Protein AF-A0A7W0GBU4-F1 (afdb_monomer_lite)

Structure (mmCIF, N/CA/C/O backbone):
data_AF-A0A7W0GBU4-F1
#
_entry.id   AF-A0A7W0GBU4-F1
#
loop_
_atom_site.group_PDB
_atom_site.id
_atom_site.type_symbol
_atom_site.label_atom_id
_atom_site.label_alt_id
_atom_site.label_comp_id
_atom_site.label_asym_id
_atom_site.label_entity_id
_atom_site.label_seq_id
_atom_site.pdbx_PDB_ins_code
_atom_site.Cartn_x
_atom_site.Cartn_y
_atom_site.Cartn_z
_atom_site.occupancy
_atom_site.B_iso_or_equiv
_atom_site.auth_seq_id
_atom_site.auth_comp_id
_atom_site.auth_asym_id
_atom_site.auth_atom_id
_atom_site.pdbx_PDB_model_num
ATOM 1 N N . MET A 1 1 ? 2.978 15.352 -11.990 1.00 64.56 1 MET A N 1
ATOM 2 C CA . MET A 1 1 ? 3.365 14.012 -11.498 1.00 64.56 1 MET A CA 1
ATOM 3 C C . MET A 1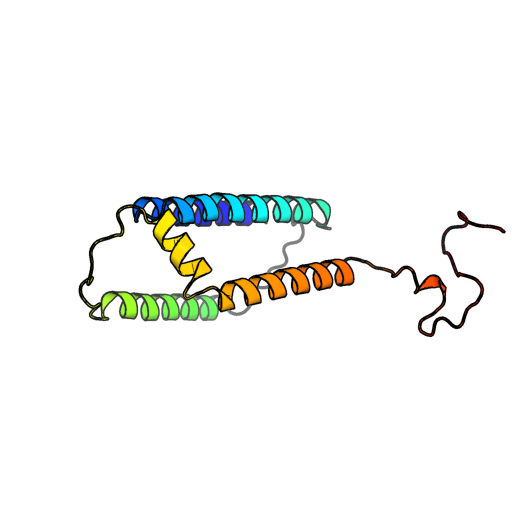 1 ? 4.011 14.103 -10.123 1.00 64.56 1 MET A C 1
ATOM 5 O O . MET A 1 1 ? 3.329 13.764 -9.170 1.00 64.56 1 MET A O 1
ATOM 9 N N . ALA A 1 2 ? 5.204 14.698 -9.973 1.00 67.12 2 ALA A N 1
ATOM 10 C CA . ALA A 1 2 ? 5.876 14.836 -8.667 1.00 67.12 2 ALA A CA 1
ATOM 11 C C . ALA A 1 2 ? 4.985 15.406 -7.539 1.00 67.12 2 ALA A C 1
ATOM 13 O O . ALA A 1 2 ? 4.950 14.859 -6.444 1.00 67.12 2 ALA A O 1
ATOM 14 N N . ARG A 1 3 ? 4.171 16.440 -7.817 1.00 78.69 3 ARG A N 1
ATOM 15 C CA . ARG A 1 3 ? 3.213 16.997 -6.837 1.00 78.69 3 ARG A CA 1
ATOM 16 C C . ARG A 1 3 ? 2.221 15.962 -6.288 1.00 78.69 3 ARG A C 1
ATOM 18 O O . ARG A 1 3 ? 1.881 16.023 -5.116 1.00 78.69 3 ARG A O 1
ATOM 25 N N . ALA A 1 4 ? 1.748 15.038 -7.125 1.00 79.19 4 ALA A N 1
ATOM 26 C CA . ALA A 1 4 ? 0.827 13.987 -6.698 1.00 79.19 4 ALA A CA 1
ATOM 27 C C . ALA A 1 4 ? 1.549 12.936 -5.845 1.00 79.19 4 ALA A C 1
ATOM 29 O O . ALA A 1 4 ? 1.012 12.528 -4.823 1.00 79.19 4 ALA A O 1
ATOM 30 N N . THR A 1 5 ? 2.783 12.572 -6.204 1.00 79.25 5 THR A N 1
ATOM 31 C CA . THR A 1 5 ? 3.623 11.664 -5.408 1.00 79.25 5 THR A CA 1
ATOM 32 C C . THR A 1 5 ? 3.908 12.235 -4.018 1.00 79.25 5 THR A C 1
ATOM 34 O O . THR A 1 5 ? 3.736 11.532 -3.028 1.00 79.25 5 THR A O 1
ATOM 37 N N . TYR A 1 6 ? 4.258 13.522 -3.915 1.00 82.62 6 TYR A N 1
ATOM 38 C CA . TYR A 1 6 ? 4.455 14.175 -2.616 1.00 82.62 6 TYR A CA 1
ATOM 39 C C . TYR A 1 6 ? 3.153 14.304 -1.816 1.00 82.62 6 TYR A C 1
ATOM 41 O O . TYR A 1 6 ? 3.164 14.075 -0.612 1.00 82.62 6 TYR A O 1
ATOM 49 N N . ALA A 1 7 ? 2.025 14.614 -2.465 1.00 88.25 7 ALA A N 1
ATOM 50 C CA . ALA A 1 7 ? 0.724 14.626 -1.793 1.00 88.25 7 ALA A CA 1
ATOM 51 C C . ALA A 1 7 ? 0.343 13.233 -1.256 1.00 88.25 7 ALA A C 1
ATOM 53 O O . ALA A 1 7 ? -0.180 13.122 -0.150 1.00 88.25 7 ALA A O 1
ATOM 54 N N . LEU A 1 8 ? 0.654 12.172 -2.007 1.00 88.38 8 LEU A N 1
ATOM 55 C CA . LEU A 1 8 ? 0.443 10.792 -1.579 1.00 88.38 8 LEU A CA 1
ATOM 56 C C . LEU A 1 8 ? 1.359 10.417 -0.404 1.00 88.38 8 LEU A C 1
ATOM 58 O O . LEU A 1 8 ? 0.888 9.827 0.563 1.00 88.38 8 LEU A O 1
ATOM 62 N N . LEU A 1 9 ? 2.632 10.824 -0.434 1.00 90.38 9 LEU A N 1
ATOM 63 C CA . LEU A 1 9 ? 3.557 10.631 0.687 1.00 90.38 9 LEU A CA 1
ATOM 64 C C . LEU A 1 9 ? 3.036 11.304 1.963 1.00 90.38 9 LEU A C 1
ATOM 66 O O . LEU A 1 9 ? 3.022 10.679 3.019 1.00 90.38 9 LEU A O 1
ATOM 70 N N . VAL A 1 10 ? 2.538 12.540 1.867 1.00 93.81 10 VAL A N 1
ATOM 71 C CA . VAL A 1 10 ? 1.913 13.232 3.007 1.00 93.81 10 VAL A CA 1
ATOM 72 C C . VAL A 1 10 ? 0.700 12.457 3.530 1.00 93.81 10 VAL A C 1
ATOM 74 O O . VAL A 1 10 ? 0.548 12.325 4.742 1.00 93.81 10 VAL A O 1
ATOM 77 N N . SER A 1 11 ? -0.127 11.890 2.645 1.00 93.56 11 SER A N 1
ATOM 78 C CA . SER A 1 11 ? -1.252 11.039 3.051 1.00 93.56 11 SER A CA 1
ATOM 79 C C . SER A 1 11 ? -0.791 9.807 3.836 1.00 93.56 11 SER A C 1
ATOM 81 O O . SER A 1 11 ? -1.402 9.475 4.847 1.00 93.56 11 SER A O 1
ATOM 83 N N . PHE A 1 12 ? 0.288 9.140 3.418 1.00 93.31 12 PHE A N 1
ATOM 84 C CA . PHE A 1 12 ? 0.821 7.990 4.155 1.00 93.31 12 PHE A CA 1
ATOM 85 C C . PHE A 1 12 ? 1.420 8.379 5.506 1.00 93.31 12 PHE A C 1
ATOM 87 O O . PHE A 1 12 ? 1.241 7.653 6.482 1.00 93.31 12 PHE A O 1
ATOM 94 N N . LEU A 1 13 ? 2.069 9.542 5.595 1.00 95.12 13 LEU A N 1
ATOM 95 C CA . LEU A 1 13 ? 2.551 10.065 6.874 1.00 95.12 13 LEU A CA 1
ATOM 96 C C . LEU A 1 13 ? 1.400 10.397 7.832 1.00 95.12 13 LEU A C 1
ATOM 98 O O . LEU A 1 13 ? 1.525 10.143 9.028 1.00 95.12 13 LEU A O 1
ATOM 102 N N . ALA A 1 14 ? 0.275 10.910 7.325 1.00 96.00 14 ALA A N 1
ATOM 103 C CA . ALA A 1 14 ? -0.917 11.149 8.139 1.00 96.00 14 ALA A CA 1
ATOM 104 C C . ALA A 1 14 ? -1.478 9.836 8.715 1.00 96.00 14 ALA A C 1
ATOM 106 O O . ALA A 1 14 ? -1.701 9.747 9.919 1.00 96.00 14 ALA A O 1
ATOM 107 N N . VAL A 1 15 ? -1.592 8.788 7.892 1.00 95.44 15 VAL A N 1
ATOM 108 C CA . VAL A 1 15 ? -2.002 7.445 8.349 1.00 95.44 15 VAL A CA 1
ATOM 109 C C . VAL A 1 15 ? -1.023 6.885 9.384 1.00 95.44 15 VAL A C 1
ATOM 111 O O . VAL A 1 15 ? -1.430 6.331 10.403 1.00 95.44 15 VAL A O 1
ATOM 114 N N . ALA A 1 16 ? 0.283 7.052 9.172 1.00 94.69 16 ALA A N 1
ATOM 115 C CA . ALA A 1 16 ? 1.275 6.609 10.143 1.00 94.69 16 ALA A CA 1
ATOM 116 C C . ALA A 1 16 ? 1.143 7.350 11.486 1.00 94.69 16 ALA A C 1
ATOM 118 O O . ALA A 1 16 ? 1.296 6.736 12.542 1.00 94.69 16 ALA A O 1
ATOM 119 N N . ALA A 1 17 ? 0.811 8.644 11.460 1.00 95.56 17 ALA A N 1
ATOM 120 C CA . ALA A 1 17 ? 0.530 9.415 12.666 1.00 95.56 17 ALA A CA 1
ATOM 121 C C . ALA A 1 17 ? -0.728 8.906 13.390 1.00 95.56 17 ALA A C 1
ATOM 123 O O . ALA A 1 17 ? -0.701 8.759 14.611 1.00 95.56 17 ALA A O 1
ATOM 124 N N . GLU A 1 18 ? -1.793 8.559 12.662 1.00 95.62 18 GLU A N 1
ATOM 125 C CA . GLU A 1 18 ? -2.987 7.919 13.236 1.00 95.62 18 GLU A CA 1
ATOM 126 C C . GLU A 1 18 ? -2.643 6.597 13.940 1.00 95.62 18 GLU A C 1
ATOM 128 O O . GLU A 1 18 ? -3.093 6.366 15.061 1.00 95.62 18 GLU A O 1
ATOM 133 N N . LEU A 1 19 ? -1.777 5.760 13.355 1.00 93.62 19 LEU A N 1
ATOM 134 C CA . LEU A 1 19 ? -1.321 4.517 13.995 1.00 93.62 19 LEU A CA 1
ATOM 135 C C . LEU A 1 19 ? -0.576 4.769 15.313 1.00 93.62 19 LEU A C 1
ATOM 137 O O . LEU A 1 19 ? -0.772 4.031 16.282 1.00 93.62 19 LEU A O 1
ATOM 141 N N . VAL A 1 20 ? 0.252 5.815 15.370 1.00 91.50 20 VAL A N 1
ATOM 142 C CA . VAL A 1 20 ? 0.936 6.220 16.608 1.00 91.50 20 VAL A CA 1
ATOM 143 C C . VAL A 1 20 ? -0.077 6.696 17.649 1.00 91.50 20 VAL A C 1
ATOM 145 O O . VAL A 1 20 ? 0.004 6.278 18.804 1.00 91.50 20 VAL A O 1
ATOM 148 N N . LEU A 1 21 ? -1.059 7.511 17.248 1.00 92.62 21 LEU A N 1
ATOM 149 C CA . LEU A 1 21 ? -2.126 7.996 18.133 1.00 92.62 21 LEU A CA 1
ATOM 150 C C . LEU A 1 21 ? -2.994 6.856 18.686 1.00 92.62 21 LEU A C 1
ATOM 152 O O . LEU A 1 21 ? -3.458 6.934 19.821 1.00 92.62 21 LEU A O 1
ATOM 156 N N . LEU A 1 22 ? -3.163 5.775 17.923 1.00 89.88 22 LEU A N 1
ATOM 157 C CA . LEU A 1 22 ? -3.861 4.557 18.348 1.00 89.88 22 LEU A CA 1
ATOM 158 C C . LEU A 1 22 ? -3.014 3.641 19.256 1.00 89.88 22 LEU A C 1
ATOM 160 O O . LEU A 1 22 ? -3.459 2.550 19.615 1.00 89.88 22 LEU A O 1
ATOM 164 N N . GLY A 1 23 ? -1.805 4.060 19.642 1.00 86.88 23 GLY A N 1
ATOM 165 C CA . GLY A 1 23 ? -0.910 3.308 20.527 1.00 86.88 23 GLY A CA 1
ATOM 166 C C . GLY A 1 23 ? -0.031 2.276 19.813 1.00 86.88 23 GLY A C 1
ATOM 167 O O . GLY A 1 23 ? 0.667 1.508 20.471 1.00 86.88 23 GLY A O 1
ATOM 168 N N . SER A 1 24 ? -0.018 2.260 18.476 1.00 88.75 24 SER A N 1
ATOM 169 C CA . SER A 1 24 ? 0.798 1.348 17.666 1.00 88.75 24 SER A CA 1
ATOM 170 C C . SER A 1 24 ? 2.059 2.034 17.142 1.00 88.75 24 SER A C 1
ATOM 172 O O . SER A 1 24 ? 2.284 2.164 15.937 1.00 88.75 24 SER A O 1
ATOM 174 N N . ALA A 1 25 ? 2.906 2.491 18.068 1.00 90.00 25 ALA A N 1
ATOM 175 C CA . ALA A 1 25 ? 4.110 3.251 17.734 1.00 90.00 25 ALA A CA 1
ATOM 176 C C . ALA A 1 25 ? 5.054 2.484 16.790 1.00 90.00 25 ALA A C 1
ATOM 178 O O . ALA A 1 25 ? 5.566 3.061 15.835 1.00 90.00 25 ALA A O 1
ATOM 179 N N . TYR A 1 26 ? 5.235 1.177 17.006 1.00 90.75 26 TYR A N 1
ATOM 180 C CA . TYR A 1 26 ? 6.076 0.335 16.151 1.00 90.75 26 TYR A CA 1
ATOM 181 C C . TYR A 1 26 ? 5.582 0.299 14.698 1.00 90.75 26 TYR A C 1
ATOM 183 O O . TYR A 1 26 ? 6.350 0.590 13.782 1.00 90.75 26 TYR A O 1
ATOM 191 N N . LEU A 1 27 ? 4.294 -0.001 14.479 1.00 92.06 27 LEU A N 1
ATOM 192 C CA . LEU A 1 27 ? 3.728 -0.041 13.127 1.00 92.06 27 LEU A CA 1
ATOM 193 C C . LEU A 1 27 ? 3.687 1.349 12.494 1.00 92.06 27 LEU A C 1
ATOM 195 O O . LEU A 1 27 ? 3.961 1.473 11.304 1.00 92.06 27 LEU A O 1
ATOM 199 N N . GLY A 1 28 ? 3.400 2.394 13.274 1.00 93.56 28 GLY A N 1
ATOM 200 C CA . GLY A 1 28 ? 3.456 3.776 12.802 1.00 93.56 28 GLY A CA 1
ATOM 201 C C . GLY A 1 28 ? 4.848 4.145 12.285 1.00 93.56 28 GLY A C 1
ATOM 202 O O . GLY A 1 28 ? 4.986 4.586 11.146 1.00 93.56 28 GLY A O 1
ATOM 203 N N . VAL A 1 29 ? 5.898 3.877 13.067 1.00 94.25 29 VAL A N 1
ATOM 204 C CA . VAL A 1 29 ? 7.290 4.143 12.665 1.00 94.25 29 VAL A CA 1
ATOM 205 C C . VAL A 1 29 ? 7.695 3.307 11.451 1.00 94.25 29 VAL A C 1
ATOM 207 O O . VAL A 1 29 ? 8.286 3.851 10.518 1.00 94.25 29 VAL A O 1
ATOM 210 N N . LEU A 1 30 ? 7.351 2.015 11.416 1.00 93.94 30 LEU A N 1
ATOM 211 C CA . LEU A 1 30 ? 7.604 1.177 10.240 1.00 93.94 30 LEU A CA 1
ATOM 212 C C . LEU A 1 30 ? 6.899 1.709 8.993 1.00 93.94 30 LEU A C 1
ATOM 214 O O . LEU A 1 30 ? 7.502 1.739 7.924 1.00 93.94 30 LEU A O 1
ATOM 218 N N . THR A 1 31 ? 5.657 2.170 9.130 1.00 94.12 31 THR A N 1
ATOM 219 C CA . THR A 1 31 ? 4.894 2.747 8.019 1.00 94.12 31 THR A CA 1
ATOM 220 C C . THR A 1 31 ? 5.583 4.002 7.492 1.00 94.12 31 THR A C 1
ATOM 222 O O . THR A 1 31 ? 5.771 4.115 6.284 1.00 94.12 31 THR A O 1
ATOM 225 N N . VAL A 1 32 ? 6.041 4.906 8.371 1.00 95.00 32 VAL A N 1
ATOM 226 C CA . VAL A 1 32 ? 6.841 6.073 7.956 1.00 95.00 32 VAL A CA 1
ATOM 227 C C . VAL A 1 32 ? 8.096 5.628 7.213 1.00 95.00 32 VAL A C 1
ATOM 229 O O . VAL A 1 32 ? 8.356 6.118 6.115 1.00 95.00 32 VAL A O 1
ATOM 232 N N . LEU A 1 33 ? 8.868 4.710 7.794 1.00 94.25 33 LEU A N 1
ATOM 233 C CA . LEU A 1 33 ? 10.157 4.294 7.250 1.00 94.25 33 LEU A CA 1
ATOM 234 C C . LEU A 1 33 ? 9.999 3.638 5.876 1.00 94.25 33 LEU A C 1
ATOM 236 O O . LEU A 1 33 ? 10.635 4.070 4.916 1.00 94.25 33 LEU A O 1
ATOM 240 N N . MET A 1 34 ? 9.133 2.631 5.769 1.00 94.25 34 MET A N 1
ATOM 241 C CA . MET A 1 34 ? 8.958 1.864 4.537 1.00 94.25 34 MET A CA 1
ATOM 242 C C . MET A 1 34 ? 8.353 2.727 3.428 1.00 94.25 34 MET A C 1
ATOM 244 O O . MET A 1 34 ? 8.934 2.808 2.348 1.00 94.25 34 MET A O 1
ATOM 248 N N . MET A 1 35 ? 7.259 3.445 3.710 1.00 92.88 35 MET A N 1
ATOM 249 C CA . MET A 1 35 ? 6.575 4.260 2.697 1.00 92.88 35 MET A CA 1
ATOM 250 C C . MET A 1 35 ? 7.444 5.422 2.218 1.00 92.88 35 MET A C 1
ATOM 252 O O . MET A 1 35 ? 7.448 5.742 1.031 1.00 92.88 35 MET A O 1
ATOM 256 N N . THR A 1 36 ? 8.210 6.052 3.117 1.00 91.12 36 THR A N 1
ATOM 257 C CA . THR A 1 36 ? 9.100 7.157 2.732 1.00 91.12 36 THR A CA 1
ATOM 258 C C . THR A 1 36 ? 10.226 6.662 1.834 1.00 91.12 36 THR A C 1
ATOM 260 O O . THR A 1 36 ? 10.481 7.276 0.799 1.00 91.12 36 THR A O 1
ATOM 263 N N . VAL A 1 37 ? 10.886 5.556 2.199 1.00 90.31 37 VAL A N 1
ATOM 264 C CA . VAL A 1 37 ? 11.988 4.998 1.401 1.00 90.31 37 VAL A CA 1
ATOM 265 C C . VAL A 1 37 ? 11.482 4.513 0.045 1.00 90.31 37 VAL A C 1
ATOM 267 O O . VAL A 1 37 ? 12.071 4.869 -0.973 1.00 90.31 37 VAL A O 1
ATOM 270 N N . GLU A 1 38 ? 10.373 3.774 0.003 1.00 89.06 38 GLU A N 1
ATOM 271 C CA . GLU A 1 38 ? 9.781 3.283 -1.246 1.00 89.06 38 GLU A CA 1
ATOM 272 C C . GLU A 1 38 ? 9.445 4.438 -2.199 1.00 89.06 38 GLU A C 1
ATOM 274 O O . GLU A 1 38 ? 9.869 4.454 -3.357 1.00 89.06 38 GLU A O 1
ATOM 279 N N . MET A 1 39 ? 8.748 5.456 -1.693 1.00 88.19 39 MET A N 1
ATOM 280 C CA . MET A 1 39 ? 8.342 6.613 -2.490 1.00 88.19 39 MET A CA 1
ATOM 281 C C . MET A 1 39 ? 9.533 7.471 -2.920 1.00 88.19 39 MET A C 1
ATOM 283 O O . MET A 1 39 ? 9.523 8.012 -4.028 1.00 88.19 39 MET A O 1
ATOM 287 N N . ALA A 1 40 ? 10.572 7.582 -2.088 1.00 84.69 40 ALA A N 1
ATOM 288 C CA . ALA A 1 40 ? 11.808 8.264 -2.457 1.00 84.69 40 ALA A CA 1
ATOM 289 C C . ALA A 1 40 ? 12.520 7.535 -3.605 1.00 84.69 40 ALA A C 1
ATOM 291 O O . ALA A 1 40 ? 12.863 8.164 -4.607 1.00 84.69 40 ALA A O 1
ATOM 292 N N . VAL A 1 41 ? 12.685 6.213 -3.496 1.00 87.50 41 VAL A N 1
ATOM 293 C CA . VAL A 1 41 ? 13.327 5.380 -4.523 1.00 87.50 41 VAL A CA 1
ATOM 294 C C . VAL A 1 41 ? 12.549 5.448 -5.839 1.00 87.50 41 VAL A C 1
ATOM 296 O O . VAL A 1 41 ? 13.128 5.748 -6.886 1.00 87.50 41 VAL A O 1
ATOM 299 N N . MET A 1 42 ? 11.228 5.265 -5.792 1.00 83.94 42 MET A N 1
ATOM 300 C CA . MET A 1 42 ? 10.366 5.383 -6.972 1.00 83.94 42 MET A CA 1
ATOM 301 C C . MET A 1 42 ? 10.395 6.790 -7.572 1.00 83.94 42 MET A C 1
ATOM 303 O O . MET A 1 42 ? 10.431 6.936 -8.792 1.00 83.94 42 MET A O 1
ATOM 307 N N . GLY A 1 43 ? 10.421 7.831 -6.737 1.00 78.94 43 GLY A N 1
ATOM 308 C CA . GLY A 1 43 ? 10.549 9.217 -7.180 1.00 78.94 43 GLY A CA 1
ATOM 309 C C . GLY A 1 43 ? 11.843 9.463 -7.957 1.00 78.94 43 GLY A C 1
ATOM 310 O O . GLY A 1 43 ? 11.803 10.076 -9.025 1.00 78.94 43 GLY A O 1
ATOM 311 N N . VAL A 1 44 ? 12.971 8.939 -7.467 1.00 83.06 44 VAL A N 1
ATOM 312 C CA . VAL A 1 44 ? 14.272 9.033 -8.148 1.00 83.06 44 VAL A CA 1
ATOM 313 C C . VAL A 1 44 ? 14.237 8.311 -9.493 1.00 83.06 44 VAL A C 1
ATOM 315 O O . VAL A 1 44 ? 14.575 8.915 -10.512 1.00 83.06 44 VAL A O 1
ATOM 318 N N . PHE A 1 45 ? 13.776 7.059 -9.529 1.00 80.94 45 PHE A N 1
ATOM 319 C CA . PHE A 1 45 ? 13.697 6.297 -10.779 1.00 80.94 45 PHE A CA 1
ATOM 320 C C . PHE A 1 45 ? 12.729 6.915 -11.789 1.00 80.94 45 PHE A C 1
ATOM 322 O O . PHE A 1 45 ? 13.036 6.956 -12.979 1.00 80.94 45 PHE A O 1
ATOM 329 N N . MET A 1 46 ? 11.599 7.453 -11.329 1.00 79.50 46 MET A N 1
ATOM 330 C CA . MET A 1 46 ? 10.664 8.184 -12.180 1.00 79.50 46 MET A CA 1
ATOM 331 C C . MET A 1 46 ? 11.349 9.391 -12.828 1.00 79.50 46 MET A C 1
ATOM 333 O O . MET A 1 46 ? 11.214 9.580 -14.031 1.00 79.50 46 MET A O 1
ATOM 337 N N . ILE A 1 47 ? 12.101 10.193 -12.068 1.00 76.94 47 ILE A N 1
ATOM 338 C CA . ILE A 1 47 ? 12.824 11.349 -12.621 1.00 76.94 47 ILE A CA 1
ATOM 339 C C . ILE A 1 47 ? 13.900 10.895 -13.614 1.00 76.94 47 ILE A C 1
ATOM 341 O O . ILE A 1 47 ? 14.027 11.497 -14.677 1.00 76.94 47 ILE A O 1
ATOM 345 N N . MET A 1 48 ? 14.643 9.834 -13.288 1.00 81.31 48 MET A N 1
ATOM 346 C CA . MET A 1 48 ? 15.745 9.338 -14.116 1.00 81.31 48 MET A CA 1
ATOM 347 C C . MET A 1 48 ? 15.273 8.738 -15.447 1.00 81.31 48 MET A C 1
ATOM 349 O O . MET A 1 48 ? 15.919 8.948 -16.470 1.00 81.31 48 MET A O 1
ATOM 353 N N . TYR A 1 49 ? 14.150 8.014 -15.447 1.00 76.88 49 TYR A N 1
ATOM 354 C CA . TYR A 1 49 ? 13.647 7.282 -16.616 1.00 76.88 49 TYR A CA 1
ATOM 355 C C . TYR A 1 49 ? 12.460 7.953 -17.329 1.00 76.88 49 TYR A C 1
ATOM 357 O O . TYR A 1 49 ? 11.969 7.430 -18.331 1.00 76.88 49 TYR A O 1
ATOM 365 N N . MET A 1 50 ? 11.972 9.112 -16.868 1.00 76.00 50 MET A N 1
ATOM 366 C CA . MET A 1 50 ? 10.897 9.824 -17.568 1.00 76.00 50 MET A CA 1
ATOM 367 C C . MET A 1 50 ? 11.399 10.480 -18.859 1.00 76.00 50 MET A C 1
ATOM 369 O O . MET A 1 50 ? 12.157 11.444 -18.843 1.00 76.00 50 MET A O 1
ATOM 373 N N . MET A 1 51 ? 10.841 10.038 -19.985 1.00 70.19 51 MET A N 1
ATOM 374 C CA . MET A 1 51 ? 11.109 10.588 -21.320 1.00 70.19 51 MET A CA 1
ATOM 375 C C . MET A 1 51 ? 10.557 12.020 -21.528 1.00 70.19 51 MET A C 1
ATOM 377 O O . MET A 1 51 ? 10.969 12.712 -22.454 1.00 70.19 51 MET A O 1
ATOM 381 N N . ASN A 1 52 ? 9.634 12.493 -20.673 1.00 68.62 52 ASN A N 1
ATOM 382 C CA . ASN A 1 52 ? 9.112 13.872 -20.677 1.00 68.62 52 ASN A CA 1
ATOM 383 C C . ASN A 1 52 ? 8.746 14.347 -19.249 1.00 68.62 52 ASN A C 1
ATOM 385 O O . ASN A 1 52 ? 7.577 14.271 -18.853 1.00 68.62 52 ASN A O 1
ATOM 389 N N . PRO A 1 53 ? 9.712 14.842 -18.456 1.00 59.28 53 PRO A N 1
ATOM 390 C CA . PRO A 1 53 ? 9.519 15.161 -17.035 1.00 59.28 53 PRO A CA 1
ATOM 391 C C . PRO A 1 53 ? 8.572 16.346 -16.777 1.00 59.28 53 PRO A C 1
ATOM 393 O O . PRO A 1 53 ? 7.995 16.449 -15.694 1.00 59.28 53 PRO A O 1
ATOM 396 N N . ALA A 1 54 ? 8.372 17.222 -17.769 1.00 57.16 54 ALA A N 1
ATOM 397 C CA . ALA A 1 54 ? 7.603 18.460 -17.633 1.00 57.16 54 ALA A CA 1
ATOM 398 C C . ALA A 1 54 ? 6.148 18.363 -18.136 1.00 57.16 54 ALA A C 1
ATOM 400 O O . ALA A 1 54 ? 5.377 19.298 -17.931 1.00 57.16 54 ALA A O 1
ATOM 401 N N . GLY A 1 55 ? 5.742 17.248 -18.762 1.00 57.59 55 GLY A N 1
ATOM 402 C CA . GLY A 1 55 ? 4.350 17.046 -19.186 1.00 57.59 55 GLY A CA 1
ATOM 403 C C . GLY A 1 55 ? 3.853 18.091 -20.192 1.00 57.59 55 GLY A C 1
ATOM 404 O O . GLY A 1 55 ? 2.681 18.456 -20.171 1.00 57.59 55 GLY A O 1
ATOM 405 N N . LEU A 1 56 ? 4.737 18.573 -21.071 1.00 58.72 56 LEU A N 1
ATOM 406 C CA . LEU A 1 56 ? 4.460 19.645 -22.041 1.00 58.72 56 LEU A CA 1
ATOM 407 C C . LEU A 1 56 ? 3.479 19.249 -23.164 1.00 58.72 56 LEU A C 1
ATOM 409 O O . LEU A 1 56 ? 3.180 20.062 -24.032 1.00 58.72 56 LEU A O 1
ATOM 413 N N . MET A 1 57 ? 2.963 18.017 -23.147 1.00 62.44 57 MET A N 1
ATOM 414 C CA . MET A 1 57 ? 1.902 17.558 -24.041 1.00 62.44 57 MET A CA 1
ATOM 415 C C . MET A 1 57 ? 0.671 17.160 -23.216 1.00 62.44 57 MET A C 1
ATOM 417 O O . MET A 1 57 ? 0.715 16.143 -22.517 1.00 62.44 57 MET A O 1
ATOM 421 N N . PRO A 1 58 ? -0.427 17.938 -23.264 1.00 62.31 58 PRO A N 1
ATOM 422 C CA . PRO A 1 58 ? -1.645 17.607 -22.540 1.00 62.31 58 PRO A CA 1
ATOM 423 C C . PRO A 1 58 ? -2.339 16.412 -23.206 1.00 62.31 58 PRO A C 1
ATOM 425 O O . PRO A 1 58 ? -3.073 16.558 -24.178 1.00 62.31 58 PRO A O 1
ATOM 428 N N . MET A 1 59 ? -2.120 15.216 -22.665 1.00 62.16 59 MET A N 1
ATOM 429 C CA . MET A 1 59 ? -2.928 14.032 -22.963 1.00 62.16 59 MET A CA 1
ATOM 430 C C . MET A 1 59 ? -4.050 13.928 -21.922 1.00 62.16 59 MET A C 1
ATOM 432 O O . MET A 1 59 ? -3.819 13.514 -20.787 1.00 62.16 59 MET A O 1
ATOM 436 N N . SER A 1 60 ? -5.276 14.314 -22.280 1.00 64.88 60 SER A N 1
ATOM 437 C CA . SER A 1 60 ? -6.461 14.113 -21.437 1.00 64.88 60 SER A CA 1
ATOM 438 C C . SER A 1 60 ? -7.156 12.790 -21.783 1.00 64.88 60 SER A C 1
ATOM 440 O O . SER A 1 60 ? -8.153 12.747 -22.497 1.00 64.88 60 SER A O 1
ATOM 442 N N . MET A 1 61 ? -6.667 11.676 -21.232 1.00 62.25 61 MET A N 1
ATOM 443 C CA . MET A 1 61 ? -7.401 10.400 -21.260 1.00 62.25 61 MET A CA 1
ATOM 444 C C . MET A 1 61 ? -8.460 10.360 -20.147 1.00 62.25 61 MET A C 1
ATOM 446 O O . MET A 1 61 ? -8.328 9.631 -19.169 1.00 62.25 61 MET A O 1
ATOM 450 N N . VAL A 1 62 ? -9.515 11.172 -20.259 1.00 73.75 62 VAL A N 1
ATOM 451 C CA . VAL A 1 62 ? -10.641 11.152 -19.306 1.00 73.75 62 VAL A CA 1
ATOM 452 C C . VAL A 1 62 ? -11.912 10.644 -19.979 1.00 73.75 62 VAL A C 1
ATOM 454 O O . VAL A 1 62 ? -12.700 11.411 -20.522 1.00 73.75 62 VAL A O 1
ATOM 457 N N . HIS A 1 63 ? -12.139 9.333 -19.912 1.00 76.88 63 HIS A N 1
ATOM 458 C CA . HIS A 1 63 ? -13.421 8.739 -20.292 1.00 76.88 63 HIS A CA 1
ATOM 459 C C . HIS A 1 63 ? -14.354 8.675 -19.075 1.00 76.88 63 HIS A C 1
ATOM 461 O O . HIS A 1 63 ? -13.969 8.218 -18.005 1.00 76.88 63 HIS A O 1
ATOM 467 N N . ASN A 1 64 ? -15.588 9.160 -19.238 1.00 83.44 64 ASN A N 1
ATOM 468 C CA . ASN A 1 64 ? -16.680 9.041 -18.263 1.00 83.44 64 ASN A CA 1
ATOM 469 C C . ASN A 1 64 ? -16.351 9.464 -16.809 1.00 83.44 64 ASN A C 1
ATOM 471 O O . ASN A 1 64 ? -16.629 8.749 -15.845 1.00 83.44 64 ASN A O 1
ATOM 475 N N . LYS A 1 65 ? -15.826 10.683 -16.626 1.00 86.38 65 LYS A N 1
ATOM 476 C CA . LYS A 1 65 ? -15.547 11.258 -15.293 1.00 86.38 65 LYS A CA 1
ATOM 477 C C . LYS A 1 65 ? -16.761 11.226 -14.350 1.00 86.38 65 LYS A C 1
ATOM 479 O O . LYS A 1 65 ? -16.597 11.063 -13.146 1.00 86.38 65 LYS A O 1
ATOM 484 N N . ARG A 1 66 ? -17.974 11.381 -14.894 1.00 88.31 66 ARG A N 1
ATOM 485 C CA . ARG A 1 66 ? -19.223 11.367 -14.116 1.00 88.31 66 ARG A CA 1
ATOM 486 C C . ARG A 1 66 ? -19.530 9.975 -13.560 1.00 88.31 66 ARG A C 1
ATOM 488 O O . ARG A 1 66 ? -19.831 9.879 -12.378 1.00 88.31 66 ARG A O 1
ATOM 495 N N . GLY A 1 67 ? -19.378 8.922 -14.369 1.00 91.44 67 GLY A N 1
ATOM 496 C CA . GLY A 1 67 ? -19.540 7.537 -13.916 1.00 91.44 67 GLY A CA 1
ATOM 497 C C . GLY A 1 67 ? -18.493 7.124 -12.880 1.00 91.44 67 GLY A C 1
ATOM 498 O O .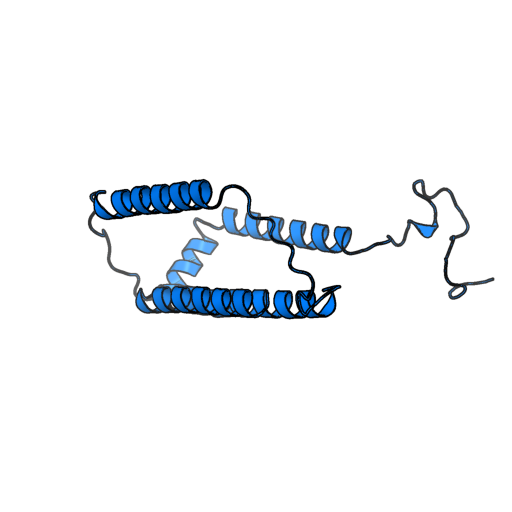 GLY A 1 67 ? -18.829 6.531 -11.858 1.00 91.44 67 GLY A O 1
ATOM 499 N N . ALA A 1 68 ? -17.230 7.506 -13.091 1.00 91.44 68 ALA A N 1
ATOM 500 C CA . ALA A 1 68 ? -16.174 7.263 -12.108 1.00 91.44 68 ALA A CA 1
ATOM 501 C C . ALA A 1 68 ? -16.475 7.956 -10.766 1.00 91.44 68 ALA A C 1
ATOM 503 O O . ALA A 1 68 ? -16.340 7.346 -9.708 1.00 91.44 68 ALA A O 1
ATOM 504 N N . LEU A 1 69 ? -16.946 9.209 -10.808 1.00 93.94 69 LEU A N 1
ATOM 505 C CA . LEU A 1 69 ? -17.319 9.955 -9.608 1.00 93.94 69 LEU A CA 1
ATOM 506 C C . LEU A 1 69 ? -18.511 9.320 -8.882 1.00 93.94 69 LEU A C 1
ATOM 508 O O . LEU A 1 69 ? -18.471 9.197 -7.660 1.00 93.94 69 LEU A O 1
ATOM 512 N N . SER A 1 70 ? -19.549 8.891 -9.607 1.00 95.31 70 SER A N 1
ATOM 513 C CA . SER A 1 70 ? -20.704 8.237 -8.983 1.00 95.31 70 SER A CA 1
ATOM 514 C C . SER A 1 70 ? -20.327 6.920 -8.310 1.00 95.31 70 SER A C 1
ATOM 516 O O . SER A 1 70 ? -20.806 6.651 -7.214 1.00 95.31 70 SER A O 1
ATOM 518 N N . ILE A 1 71 ? -19.439 6.128 -8.923 1.00 95.81 71 ILE A N 1
ATOM 519 C CA . ILE A 1 71 ? -18.950 4.879 -8.324 1.00 95.81 71 ILE A CA 1
ATOM 520 C C . ILE A 1 71 ? -18.118 5.182 -7.076 1.00 95.81 71 ILE A C 1
ATOM 522 O O . ILE A 1 71 ? -18.346 4.572 -6.039 1.00 95.81 71 ILE A O 1
ATOM 526 N N . ALA A 1 72 ? -17.203 6.154 -7.140 1.00 95.12 72 ALA A N 1
ATOM 527 C CA . ALA A 1 72 ? -16.378 6.528 -5.993 1.00 95.12 72 ALA A CA 1
ATOM 528 C C . ALA A 1 72 ? -17.226 6.985 -4.793 1.00 95.12 72 ALA A C 1
ATOM 530 O O . ALA A 1 72 ? -17.023 6.506 -3.678 1.00 95.12 72 ALA A O 1
ATOM 531 N N . ILE A 1 73 ? -18.207 7.865 -5.027 1.00 97.44 73 ILE A N 1
ATOM 532 C CA . ILE A 1 73 ? -19.128 8.332 -3.981 1.00 97.44 73 ILE A CA 1
ATOM 533 C C . ILE A 1 73 ? -19.992 7.175 -3.473 1.00 97.44 73 ILE A C 1
ATOM 535 O O . ILE A 1 73 ? -20.135 7.016 -2.265 1.00 97.44 73 ILE A O 1
ATOM 539 N N . GLY A 1 74 ? -20.535 6.351 -4.373 1.00 97.75 74 GLY A N 1
ATOM 540 C CA . GLY A 1 74 ? -21.348 5.193 -4.007 1.00 97.75 74 GLY A CA 1
ATOM 541 C C . GLY A 1 74 ? -20.594 4.232 -3.090 1.00 97.75 74 GLY A C 1
ATOM 542 O O . GLY A 1 74 ? -21.079 3.914 -2.007 1.00 97.75 74 GLY A O 1
ATOM 543 N N . THR A 1 75 ? -19.376 3.841 -3.466 1.00 97.62 75 THR A N 1
ATOM 544 C CA . THR A 1 75 ? -18.519 2.971 -2.649 1.00 97.62 75 THR A CA 1
ATOM 545 C C . THR A 1 75 ? -18.181 3.610 -1.303 1.00 97.62 75 THR A C 1
ATOM 547 O O . THR A 1 75 ? -18.269 2.937 -0.278 1.00 97.62 75 THR A O 1
ATOM 550 N N . PHE A 1 76 ? -17.847 4.905 -1.273 1.00 97.12 76 PHE A N 1
ATOM 551 C CA . PHE A 1 76 ? -17.563 5.616 -0.023 1.00 97.12 76 PHE A CA 1
ATOM 552 C C . PHE A 1 76 ? -18.767 5.616 0.924 1.00 97.12 76 PHE A C 1
ATOM 554 O O . PHE A 1 76 ? -18.620 5.305 2.103 1.00 97.12 76 PHE A O 1
ATOM 561 N N . VAL A 1 77 ? -19.963 5.916 0.412 1.00 98.00 77 VAL A N 1
ATOM 562 C CA . VAL A 1 77 ? -21.193 5.928 1.213 1.00 98.00 77 VAL A CA 1
ATOM 563 C C . VAL A 1 77 ? -21.524 4.529 1.722 1.00 98.00 77 VAL A C 1
ATOM 565 O O . VAL A 1 77 ? -21.862 4.386 2.891 1.00 98.00 77 VAL A O 1
ATOM 568 N N . VAL A 1 78 ? -21.388 3.495 0.889 1.00 97.75 78 VAL A N 1
ATOM 569 C CA . VAL A 1 78 ? -21.655 2.105 1.291 1.00 97.75 78 VAL A CA 1
ATOM 570 C C . VAL A 1 78 ? -20.702 1.655 2.398 1.00 97.75 78 VAL A C 1
ATOM 572 O O . VAL A 1 78 ? -21.156 1.153 3.425 1.00 97.75 78 VAL A O 1
ATOM 575 N N . LEU A 1 79 ? -19.394 1.868 2.226 1.00 97.06 79 LEU A N 1
ATOM 576 C CA . LEU A 1 79 ? -18.399 1.490 3.232 1.00 97.06 79 LEU A CA 1
ATOM 577 C C . LEU A 1 79 ? -18.533 2.328 4.510 1.00 97.06 79 LEU A C 1
ATOM 579 O O . LEU A 1 79 ? -18.466 1.777 5.606 1.00 97.06 79 LEU A O 1
ATOM 583 N N . GLY A 1 80 ? -18.775 3.635 4.381 1.00 96.44 80 GLY A N 1
ATOM 584 C CA . GLY A 1 80 ? -18.981 4.534 5.516 1.00 96.44 80 GLY A CA 1
ATOM 585 C C . GLY A 1 80 ? -20.245 4.199 6.308 1.00 96.44 80 GLY A C 1
ATOM 586 O O . GLY A 1 80 ? -20.208 4.142 7.535 1.00 96.44 80 GLY A O 1
ATOM 587 N N . ALA A 1 81 ? -21.350 3.900 5.622 1.00 96.75 81 ALA A N 1
ATOM 588 C CA . ALA A 1 81 ? -22.577 3.440 6.260 1.00 96.75 81 ALA A CA 1
ATOM 589 C C . ALA A 1 81 ? -22.363 2.094 6.961 1.00 96.75 81 ALA A C 1
ATOM 591 O O . ALA A 1 81 ? -22.775 1.944 8.104 1.00 96.75 81 ALA A O 1
ATOM 592 N N . GLY A 1 82 ? -21.665 1.145 6.327 1.00 95.25 82 GLY A N 1
ATOM 593 C CA . GLY A 1 82 ? -21.295 -0.121 6.962 1.00 95.25 82 GLY A CA 1
ATOM 594 C C . GLY A 1 82 ? -20.472 0.090 8.235 1.00 95.25 82 GLY A C 1
ATOM 595 O O . GLY A 1 82 ? -20.805 -0.462 9.277 1.00 95.25 82 GLY A O 1
ATOM 596 N N . ALA A 1 83 ? -19.457 0.952 8.191 1.00 93.75 83 ALA A N 1
ATOM 597 C CA . ALA A 1 83 ? -18.618 1.238 9.352 1.00 93.75 83 ALA A CA 1
ATOM 598 C C . ALA A 1 83 ? -19.392 1.865 10.529 1.00 93.75 83 ALA A C 1
ATOM 600 O O . ALA A 1 83 ? -19.061 1.586 11.680 1.00 93.75 83 ALA A O 1
ATOM 601 N N . LEU A 1 84 ? -20.414 2.686 10.259 1.00 94.25 84 LEU A N 1
ATOM 602 C CA . LEU A 1 84 ? -21.199 3.379 11.290 1.00 94.25 84 LEU A CA 1
ATOM 603 C C . LEU A 1 84 ? -22.415 2.585 11.789 1.00 94.25 84 LEU A C 1
ATOM 605 O O . LEU A 1 84 ? -22.784 2.707 12.954 1.00 94.25 84 LEU A O 1
ATOM 609 N N . LEU A 1 85 ? -23.065 1.817 10.913 1.00 95.38 85 LEU A N 1
ATOM 610 C CA . LEU A 1 85 ? -24.303 1.093 11.221 1.00 95.38 85 LEU A CA 1
ATOM 611 C C . LEU A 1 85 ? -24.046 -0.306 11.786 1.00 95.38 85 LEU A C 1
ATOM 613 O O . LEU A 1 85 ? -24.939 -0.873 12.416 1.00 95.38 85 LEU A O 1
ATOM 617 N N . VAL A 1 86 ? -22.861 -0.880 11.557 1.00 95.06 86 VAL A N 1
ATOM 618 C CA . VAL A 1 86 ? -22.503 -2.182 12.127 1.00 95.06 86 VAL A CA 1
ATOM 619 C C . VAL A 1 86 ? -22.325 -2.040 13.644 1.00 95.06 86 VAL A C 1
ATOM 621 O O . VAL A 1 86 ? -21.504 -1.236 14.091 1.00 95.06 86 VAL A O 1
ATOM 624 N N . PRO A 1 87 ? -23.058 -2.824 14.458 1.00 90.50 87 PRO A N 1
ATOM 625 C CA . PRO A 1 87 ? -22.871 -2.837 15.900 1.00 90.50 87 PRO A CA 1
ATOM 626 C C . PRO A 1 87 ? -21.578 -3.586 16.231 1.00 90.50 87 PRO A C 1
ATOM 628 O O . PRO A 1 87 ? -21.561 -4.810 16.374 1.00 90.50 87 PRO A O 1
ATOM 631 N N . TRP A 1 88 ? -20.475 -2.846 16.315 1.00 89.50 88 TRP A N 1
ATOM 632 C CA . TRP A 1 88 ? -19.179 -3.405 16.682 1.00 89.50 88 TRP A CA 1
ATOM 633 C C . TRP A 1 88 ? -19.232 -3.999 18.098 1.00 89.50 88 TRP A C 1
ATOM 635 O O . TRP A 1 88 ? -19.745 -3.347 19.014 1.00 89.50 88 TRP A O 1
ATOM 645 N N . PRO A 1 89 ? -18.703 -5.217 18.311 1.00 88.06 89 PRO A N 1
ATOM 646 C CA . PRO A 1 89 ? -18.630 -5.794 19.644 1.00 88.06 89 PRO A CA 1
ATOM 647 C C . PRO A 1 89 ? -17.746 -4.928 20.547 1.00 88.06 89 PRO A C 1
ATOM 649 O O . PRO A 1 89 ? -16.721 -4.392 20.119 1.00 88.06 89 PRO A O 1
ATOM 652 N N . SER A 1 90 ? -18.131 -4.803 21.818 1.00 83.94 90 SER A N 1
ATOM 653 C CA . SER A 1 90 ? -17.314 -4.119 22.819 1.00 83.94 90 SER A CA 1
ATOM 654 C C . SER A 1 90 ? -15.960 -4.808 22.946 1.00 83.94 90 SER A C 1
ATOM 656 O O . SER A 1 90 ? -15.897 -6.036 23.022 1.00 83.94 90 SER A O 1
ATOM 658 N N . ARG A 1 91 ? -14.884 -4.019 23.004 1.00 78.19 91 ARG A N 1
ATOM 659 C CA . ARG A 1 91 ? -13.516 -4.524 23.142 1.00 78.19 91 ARG A CA 1
ATOM 660 C C . ARG A 1 91 ? -13.409 -5.474 24.340 1.00 78.19 91 ARG A C 1
ATOM 662 O O . ARG A 1 91 ? -13.538 -5.053 25.485 1.00 78.19 91 ARG A O 1
ATOM 669 N N . THR A 1 92 ? -13.130 -6.744 24.070 1.00 74.06 92 THR A N 1
ATOM 670 C CA . THR A 1 92 ? -12.811 -7.743 25.091 1.00 74.06 92 THR A CA 1
ATOM 671 C C . THR A 1 92 ? -11.297 -7.811 25.267 1.00 74.06 92 THR A C 1
ATOM 673 O O . THR A 1 92 ? -10.594 -8.262 24.366 1.00 74.06 92 THR A O 1
ATOM 676 N N . GLY A 1 93 ? -10.799 -7.354 26.417 1.00 74.81 93 GLY A N 1
ATOM 677 C CA . GLY A 1 93 ? -9.385 -7.444 26.793 1.00 74.81 93 GLY A CA 1
ATOM 678 C C . GLY A 1 93 ? -8.674 -6.095 26.919 1.00 74.81 93 GLY A C 1
ATOM 679 O O . GLY A 1 93 ? -8.979 -5.118 26.226 1.00 74.81 93 GLY A O 1
ATOM 680 N N . GLU A 1 94 ? -7.700 -6.059 27.823 1.00 76.06 94 GLU A N 1
ATOM 681 C CA . GLU A 1 94 ? -6.847 -4.899 28.066 1.00 76.06 94 GLU A CA 1
ATOM 682 C C . GLU A 1 94 ? -5.738 -4.818 26.997 1.00 76.06 94 GLU A C 1
ATOM 684 O O . GLU A 1 94 ? -5.249 -5.858 26.544 1.00 76.06 94 GLU A O 1
ATOM 689 N N . PRO A 1 95 ? -5.355 -3.616 26.517 1.00 75.19 95 PRO A N 1
ATOM 690 C CA . PRO A 1 95 ? -4.191 -3.471 25.647 1.00 75.19 95 PRO A CA 1
ATOM 691 C C . PRO A 1 95 ? -2.947 -4.114 26.286 1.00 75.19 95 PRO A C 1
ATOM 693 O O . PRO A 1 95 ? -2.701 -3.883 27.470 1.00 75.19 95 PRO A O 1
ATOM 696 N N . PRO A 1 96 ? -2.141 -4.892 25.538 1.00 76.94 96 PRO A N 1
ATOM 697 C CA . PRO A 1 96 ? -0.893 -5.428 26.068 1.00 76.94 96 PRO A CA 1
ATOM 698 C C . PRO A 1 96 ? 0.007 -4.295 26.568 1.00 76.94 96 PRO A C 1
ATOM 700 O O . PRO A 1 96 ? 0.218 -3.322 25.845 1.00 76.94 96 PRO A O 1
ATOM 703 N N . ALA A 1 97 ? 0.579 -4.447 27.767 1.00 76.06 97 ALA A N 1
ATOM 704 C CA . ALA A 1 97 ? 1.486 -3.451 28.344 1.00 76.06 97 ALA A CA 1
ATOM 705 C C . ALA A 1 97 ? 2.717 -3.181 27.454 1.00 76.06 97 ALA A C 1
ATOM 707 O O . ALA A 1 97 ? 3.235 -2.072 27.443 1.00 76.06 97 ALA A O 1
ATOM 708 N N . GLU A 1 98 ? 3.152 -4.182 26.677 1.00 83.62 98 GLU A N 1
ATOM 709 C CA . GLU A 1 98 ? 4.243 -4.069 25.705 1.00 83.62 98 GLU A CA 1
ATOM 710 C C . GLU A 1 98 ? 3.803 -4.625 24.339 1.00 83.62 98 GLU A C 1
ATOM 712 O O . GLU A 1 98 ? 4.020 -5.798 24.012 1.00 83.62 98 GLU A O 1
ATOM 717 N N . LEU A 1 99 ? 3.155 -3.777 23.534 1.00 85.88 99 LEU A N 1
ATOM 718 C CA . LEU A 1 99 ? 2.572 -4.158 22.242 1.00 85.88 99 LEU A CA 1
ATOM 719 C C . LEU A 1 99 ? 3.620 -4.708 21.260 1.00 85.88 99 LEU A C 1
ATOM 721 O O . LEU A 1 99 ? 3.368 -5.705 20.590 1.00 85.88 99 LEU A O 1
ATOM 725 N N . THR A 1 100 ? 4.816 -4.117 21.213 1.00 87.56 100 THR A N 1
ATOM 726 C CA . THR A 1 100 ? 5.902 -4.551 20.315 1.00 87.56 100 THR A CA 1
ATOM 727 C C . THR A 1 100 ? 6.357 -5.976 20.626 1.00 87.56 100 THR A C 1
ATOM 729 O O . THR A 1 100 ? 6.548 -6.793 19.725 1.00 87.56 100 THR A O 1
ATOM 732 N N . ARG A 1 101 ? 6.484 -6.307 21.916 1.00 88.38 101 ARG A N 1
ATOM 733 C CA . ARG A 1 101 ? 6.845 -7.656 22.363 1.00 88.38 101 ARG A CA 1
ATOM 734 C C . ARG A 1 101 ? 5.743 -8.659 22.022 1.00 88.38 101 ARG A C 1
ATOM 736 O O . ARG A 1 101 ? 6.047 -9.741 21.526 1.00 88.38 101 ARG A O 1
ATOM 743 N N . ALA A 1 102 ? 4.484 -8.302 22.271 1.00 89.12 102 ALA A N 1
ATOM 744 C CA . ALA A 1 102 ? 3.341 -9.156 21.951 1.00 89.12 102 ALA A CA 1
ATOM 745 C C . ALA A 1 102 ? 3.242 -9.438 20.440 1.00 89.12 102 ALA A C 1
ATOM 747 O O . ALA A 1 102 ? 3.028 -10.584 20.044 1.00 89.12 102 ALA A O 1
ATOM 748 N N . LEU A 1 103 ? 3.485 -8.424 19.601 1.00 88.31 103 LEU A N 1
ATOM 749 C CA . LEU A 1 103 ? 3.573 -8.581 18.148 1.00 88.31 103 LEU A CA 1
ATOM 750 C C . LEU A 1 103 ? 4.681 -9.564 17.757 1.00 88.31 103 LEU A C 1
ATOM 752 O O . LEU A 1 103 ? 4.422 -10.480 16.985 1.00 88.31 103 LEU A O 1
ATOM 756 N N . GLY A 1 104 ? 5.881 -9.437 18.329 1.00 88.56 104 GLY A N 1
ATOM 757 C CA . GLY A 1 104 ? 6.985 -10.367 18.072 1.00 88.56 104 GLY A CA 1
ATOM 758 C C . GLY A 1 104 ? 6.629 -11.824 18.390 1.00 88.56 104 GLY A C 1
ATOM 759 O O . GLY A 1 104 ? 6.841 -12.704 17.557 1.00 88.56 104 GLY A O 1
ATOM 760 N N . PHE A 1 105 ? 6.018 -12.083 19.550 1.00 92.00 105 PHE A N 1
ATOM 761 C CA . PHE A 1 105 ? 5.575 -13.435 19.908 1.00 92.00 105 PHE A CA 1
ATOM 762 C C . PHE A 1 105 ? 4.472 -13.961 18.987 1.00 92.00 105 PHE A C 1
ATOM 764 O O . PHE A 1 105 ? 4.511 -15.129 18.607 1.00 92.00 105 PHE A O 1
ATOM 771 N N . SER A 1 106 ? 3.520 -13.117 18.587 1.00 91.31 106 SER A N 1
ATOM 772 C CA . SER A 1 106 ? 2.461 -13.519 17.654 1.00 91.31 106 SER A CA 1
ATOM 773 C C . SER A 1 106 ? 3.011 -13.830 16.255 1.00 91.31 106 SER A C 1
ATOM 775 O O . SER A 1 106 ? 2.584 -14.805 15.632 1.00 91.31 106 SER A O 1
ATOM 777 N N . LEU A 1 107 ? 4.007 -13.065 15.793 1.00 91.56 107 LEU A N 1
ATOM 778 C CA . LEU A 1 107 ? 4.699 -13.290 14.520 1.00 91.56 107 LEU A CA 1
ATOM 779 C C . LEU A 1 107 ? 5.505 -14.593 14.511 1.00 91.56 107 LEU A C 1
ATOM 781 O O . LEU A 1 107 ? 5.498 -15.305 13.510 1.00 91.56 107 LEU A O 1
ATOM 785 N N . MET A 1 108 ? 6.190 -14.910 15.613 1.00 90.81 108 MET A N 1
ATOM 786 C CA . MET A 1 108 ? 7.002 -16.130 15.729 1.00 90.81 108 MET A CA 1
ATOM 787 C C . MET A 1 108 ? 6.191 -17.371 16.122 1.00 90.81 108 MET A C 1
ATOM 789 O O . MET A 1 108 ? 6.667 -18.486 15.938 1.00 90.81 108 MET A O 1
ATOM 793 N N . GLY A 1 109 ? 4.993 -17.190 16.678 1.00 92.00 109 GLY A N 1
ATOM 794 C CA . GLY A 1 109 ? 4.085 -18.266 17.060 1.00 92.00 109 GLY A CA 1
ATOM 795 C C . GLY A 1 109 ? 3.026 -18.508 15.990 1.00 92.00 109 GLY A C 1
ATOM 796 O O . GLY A 1 109 ? 3.267 -19.178 14.988 1.00 92.00 109 GLY A O 1
ATOM 79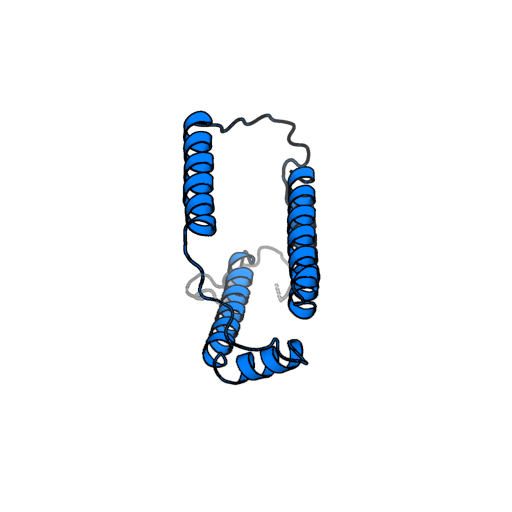7 N N . GLU A 1 110 ? 1.839 -17.948 16.212 1.00 92.69 110 GLU A N 1
ATOM 798 C CA . GLU A 1 110 ? 0.636 -18.198 15.406 1.00 92.69 110 GLU A CA 1
ATOM 799 C C . GLU A 1 110 ? 0.800 -17.816 13.927 1.00 92.69 110 GLU A C 1
ATOM 801 O O . GLU A 1 110 ? 0.276 -18.502 13.050 1.00 92.69 110 GLU A O 1
ATOM 806 N N . HIS A 1 111 ? 1.564 -16.761 13.630 1.00 95.38 111 HIS A N 1
ATOM 807 C CA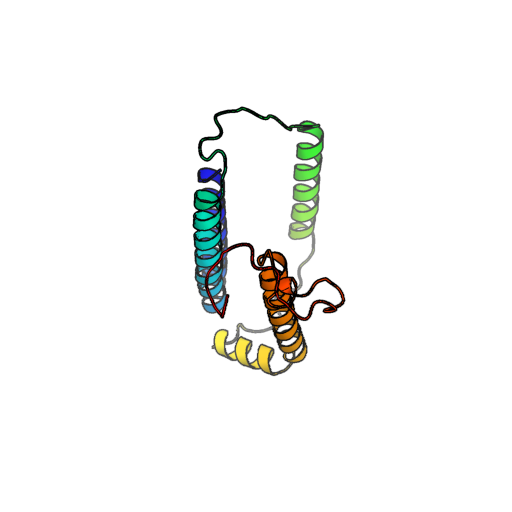 . HIS A 1 111 ? 1.724 -16.231 12.271 1.00 95.38 111 HIS A CA 1
ATOM 808 C C . HIS A 1 111 ? 3.035 -16.663 11.599 1.00 95.38 111 HIS A C 1
ATOM 810 O O . HIS A 1 111 ? 3.373 -16.160 10.524 1.00 95.38 111 HIS A O 1
ATOM 816 N N . MET A 1 112 ? 3.759 -17.627 12.179 1.00 95.50 112 MET A N 1
ATOM 817 C CA . MET A 1 112 ? 5.057 -18.071 11.662 1.00 95.50 112 MET A CA 1
ATOM 818 C C . MET A 1 112 ? 4.962 -18.565 10.213 1.00 95.50 112 MET A C 1
ATOM 820 O O . MET A 1 112 ? 5.800 -18.219 9.380 1.00 95.50 112 MET A O 1
ATOM 824 N N . LEU A 1 113 ? 3.910 -19.323 9.884 1.00 95.94 113 LEU A N 1
ATOM 825 C CA . LEU A 1 113 ? 3.691 -19.813 8.522 1.00 95.94 113 LEU A CA 1
ATOM 826 C C . LEU A 1 113 ? 3.496 -18.656 7.532 1.00 95.94 113 LEU A C 1
ATOM 828 O O . LEU A 1 113 ? 4.106 -18.655 6.465 1.00 95.94 113 LEU A O 1
ATOM 832 N N . ALA A 1 114 ? 2.689 -17.655 7.898 1.00 96.06 114 ALA A N 1
ATOM 833 C CA . ALA A 1 114 ? 2.468 -16.479 7.062 1.00 96.06 114 ALA A CA 1
ATOM 834 C C . ALA A 1 114 ? 3.783 -15.724 6.815 1.00 96.06 114 ALA A C 1
ATOM 836 O O . ALA A 1 114 ? 4.073 -15.361 5.678 1.00 96.06 114 ALA A O 1
ATOM 837 N N . MET A 1 115 ? 4.619 -15.565 7.845 1.00 95.75 115 MET A N 1
ATOM 838 C CA . MET A 1 115 ? 5.920 -14.902 7.718 1.00 95.75 115 MET A CA 1
ATOM 839 C C . MET A 1 115 ? 6.892 -15.659 6.807 1.00 95.75 115 MET A C 1
ATOM 841 O O . MET A 1 115 ? 7.584 -15.031 6.004 1.00 95.75 115 MET A O 1
ATOM 845 N N . ILE A 1 116 ? 6.914 -16.993 6.867 1.00 96.44 116 ILE A N 1
ATOM 846 C CA . ILE A 1 116 ? 7.721 -17.815 5.951 1.00 96.44 116 ILE A CA 1
ATOM 847 C C . ILE A 1 116 ? 7.244 -17.627 4.508 1.00 96.44 116 ILE A C 1
ATOM 849 O O . ILE A 1 116 ? 8.062 -17.399 3.616 1.00 96.44 116 ILE A O 1
ATOM 853 N N . VAL A 1 117 ? 5.929 -17.670 4.273 1.00 97.69 117 VAL A N 1
ATOM 854 C CA . VAL A 1 117 ? 5.350 -17.477 2.934 1.00 97.69 117 VAL A CA 1
ATOM 855 C C . VAL A 1 117 ? 5.659 -16.080 2.395 1.00 97.69 117 VAL A C 1
ATOM 857 O O . VAL A 1 117 ? 6.053 -15.959 1.237 1.00 97.69 117 VAL A O 1
ATOM 860 N N . ILE A 1 118 ? 5.560 -15.039 3.227 1.00 97.12 118 ILE A N 1
ATOM 861 C CA . ILE A 1 118 ? 5.957 -13.674 2.855 1.00 97.12 118 ILE A CA 1
ATOM 862 C C . ILE A 1 118 ? 7.443 -13.634 2.484 1.00 97.12 118 ILE A C 1
ATOM 864 O O . ILE A 1 118 ? 7.792 -13.053 1.461 1.00 97.12 118 ILE A O 1
ATOM 868 N N . GLY A 1 119 ? 8.318 -14.284 3.257 1.00 96.62 119 GLY A N 1
ATOM 869 C CA . GLY A 1 119 ? 9.748 -14.361 2.948 1.00 96.62 119 GLY A CA 1
ATOM 870 C C . GLY A 1 119 ? 10.035 -15.017 1.593 1.00 96.62 119 GLY A C 1
ATOM 871 O O . GLY A 1 119 ? 10.804 -14.481 0.796 1.00 96.62 119 GLY A O 1
ATOM 872 N N . VAL A 1 120 ? 9.369 -16.135 1.292 1.00 98.00 120 VAL A N 1
ATOM 873 C CA . VAL A 1 120 ? 9.484 -16.810 -0.013 1.00 98.00 120 VAL A CA 1
ATOM 874 C C . VAL A 1 120 ? 8.928 -15.935 -1.138 1.00 98.00 120 VAL A C 1
ATOM 876 O O . VAL A 1 120 ? 9.545 -15.842 -2.198 1.00 98.00 120 VAL A O 1
ATOM 879 N N . ALA A 1 121 ? 7.806 -15.251 -0.909 1.00 98.12 121 ALA A N 1
ATOM 880 C CA . ALA A 1 121 ? 7.234 -14.325 -1.877 1.00 98.12 121 ALA A CA 1
ATOM 881 C C . ALA A 1 121 ? 8.188 -13.157 -2.172 1.00 98.12 121 ALA A C 1
ATOM 883 O O . ALA A 1 121 ? 8.406 -12.848 -3.338 1.00 98.12 121 ALA A O 1
ATOM 884 N N . LEU A 1 122 ? 8.812 -12.562 -1.148 1.00 97.31 122 LEU A N 1
ATOM 885 C CA . LEU A 1 122 ? 9.807 -11.494 -1.305 1.00 97.31 122 LEU A CA 1
ATOM 886 C C . LEU A 1 122 ? 11.050 -11.963 -2.071 1.00 97.31 122 LEU A C 1
ATOM 888 O O . LEU A 1 122 ? 11.586 -11.233 -2.903 1.00 97.31 122 LEU A O 1
ATOM 892 N N . LEU A 1 123 ? 11.505 -13.194 -1.828 1.00 98.25 123 LEU A N 1
ATOM 893 C CA . LEU A 1 123 ? 12.604 -13.777 -2.593 1.00 98.25 123 LEU A CA 1
ATOM 894 C C . LEU A 1 123 ? 12.212 -13.961 -4.065 1.00 98.25 123 LEU A C 1
ATOM 896 O O . LEU A 1 123 ? 12.960 -13.571 -4.962 1.00 98.25 123 LEU A O 1
ATOM 900 N N . ALA A 1 124 ? 11.033 -14.531 -4.319 1.00 98.12 124 ALA A N 1
ATOM 901 C CA . ALA A 1 124 ? 10.533 -14.762 -5.668 1.00 98.12 124 ALA A CA 1
ATOM 902 C C . ALA A 1 124 ? 10.328 -13.449 -6.436 1.00 98.12 124 ALA A C 1
ATOM 904 O O . ALA A 1 124 ? 10.689 -13.368 -7.614 1.00 98.12 124 ALA A O 1
ATOM 905 N N . THR A 1 125 ? 9.801 -12.406 -5.786 1.00 97.31 125 THR A N 1
ATOM 906 C CA . THR A 1 125 ? 9.644 -11.083 -6.405 1.00 97.31 125 THR A CA 1
ATOM 907 C C . THR A 1 125 ? 10.990 -10.438 -6.693 1.00 97.31 125 THR A C 1
ATOM 909 O O . THR A 1 125 ? 11.151 -9.886 -7.778 1.00 97.31 125 THR A O 1
ATOM 912 N N . MET A 1 126 ? 11.975 -10.558 -5.799 1.00 96.88 126 MET A N 1
ATOM 913 C CA . MET A 1 126 ? 13.324 -10.042 -6.043 1.00 96.88 126 MET A CA 1
ATOM 914 C C . MET A 1 126 ? 13.979 -10.729 -7.249 1.00 96.88 126 MET A C 1
ATOM 916 O O . MET A 1 126 ? 14.500 -10.046 -8.130 1.00 96.88 126 MET A O 1
ATOM 920 N N . ILE A 1 127 ? 13.899 -12.062 -7.337 1.00 96.56 127 ILE A N 1
ATOM 921 C CA . ILE A 1 127 ? 14.406 -12.821 -8.491 1.00 96.56 127 ILE A CA 1
ATOM 922 C C . ILE A 1 127 ? 13.687 -12.384 -9.773 1.00 96.56 127 ILE A C 1
ATOM 924 O O . ILE A 1 127 ? 14.337 -12.062 -10.765 1.00 96.56 127 ILE A O 1
ATOM 928 N N . SER A 1 128 ? 12.355 -12.322 -9.744 1.00 96.19 128 SER A N 1
ATOM 929 C CA . SER A 1 128 ? 11.544 -11.942 -10.908 1.00 96.19 128 SER A CA 1
ATOM 930 C C . SER A 1 128 ? 11.856 -10.522 -11.381 1.00 96.19 128 SER A C 1
ATOM 932 O O . SER A 1 128 ? 12.012 -10.294 -12.576 1.00 96.19 128 SER A O 1
ATOM 934 N N . ALA A 1 129 ? 11.993 -9.573 -10.452 1.00 93.50 129 ALA A N 1
ATOM 935 C CA . ALA A 1 129 ? 12.319 -8.187 -10.765 1.00 93.50 129 ALA A CA 1
ATOM 936 C C . ALA A 1 129 ? 13.705 -8.061 -11.410 1.00 93.50 129 ALA A C 1
ATOM 938 O O . ALA A 1 129 ? 13.844 -7.353 -12.403 1.00 93.50 129 ALA A O 1
ATOM 939 N N . VAL A 1 130 ? 14.716 -8.773 -10.897 1.00 93.12 130 VAL A N 1
ATOM 940 C CA . VAL A 1 130 ? 16.069 -8.774 -11.482 1.00 93.12 130 VAL A CA 1
ATOM 941 C C . VAL A 1 130 ? 16.071 -9.396 -12.879 1.00 93.12 130 VAL A C 1
ATOM 943 O O . VAL A 1 130 ? 16.679 -8.833 -13.790 1.00 93.12 130 VAL A O 1
ATOM 946 N N . LEU A 1 131 ? 15.371 -10.519 -13.070 1.00 91.94 131 LEU A N 1
ATOM 947 C CA . LEU A 1 131 ? 15.261 -11.173 -14.377 1.00 91.94 131 LEU A CA 1
ATOM 948 C C . LEU A 1 131 ? 14.542 -10.292 -15.405 1.00 91.94 131 LEU A C 1
ATOM 950 O O . LEU A 1 131 ? 14.994 -10.207 -16.538 1.00 91.94 131 LEU A O 1
ATOM 954 N N . LEU A 1 132 ? 13.467 -9.603 -15.010 1.00 90.38 132 LEU A N 1
ATOM 955 C CA . LEU A 1 132 ? 12.739 -8.681 -15.890 1.00 90.38 132 LEU A CA 1
ATOM 956 C C . LEU A 1 132 ? 13.512 -7.389 -16.183 1.00 90.38 132 LEU A C 1
ATOM 958 O O . LEU A 1 132 ? 13.316 -6.788 -17.235 1.00 90.38 132 LEU A O 1
ATO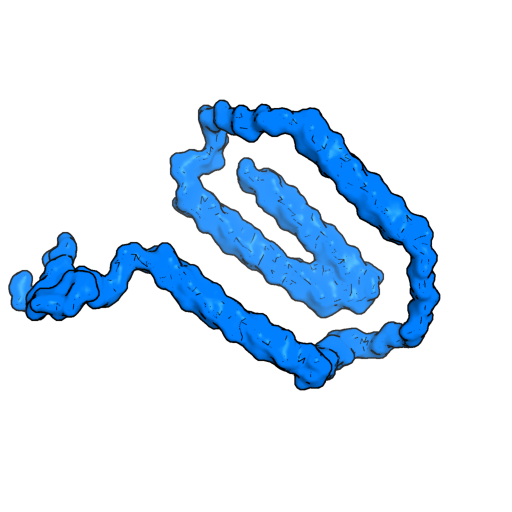M 962 N N . ALA A 1 133 ? 14.357 -6.937 -15.255 1.00 89.12 133 ALA A N 1
ATOM 963 C CA . ALA A 1 133 ? 15.152 -5.725 -15.432 1.00 89.12 133 ALA A CA 1
ATOM 964 C C . ALA A 1 133 ? 16.414 -5.947 -16.283 1.00 89.12 133 ALA A C 1
ATOM 966 O O . ALA A 1 133 ? 16.984 -4.979 -16.788 1.00 89.12 133 ALA A O 1
ATOM 967 N N . THR A 1 134 ? 16.877 -7.192 -16.425 1.00 85.62 134 THR A N 1
ATOM 968 C CA . THR A 1 134 ? 18.111 -7.514 -17.152 1.00 85.62 134 THR A CA 1
ATOM 969 C C . THR A 1 134 ? 17.793 -7.857 -18.608 1.00 85.62 134 THR A C 1
ATOM 971 O O . THR A 1 134 ? 17.113 -8.837 -18.873 1.00 85.62 134 THR A O 1
ATOM 974 N N . ASP A 1 135 ? 18.316 -7.073 -19.557 1.00 72.44 135 ASP A N 1
ATOM 975 C CA . ASP A 1 135 ? 18.037 -7.231 -20.999 1.00 72.44 135 ASP A CA 1
ATOM 976 C C . ASP A 1 135 ? 18.671 -8.493 -21.617 1.00 72.44 135 ASP A C 1
ATOM 978 O O . ASP A 1 135 ? 18.159 -9.017 -22.601 1.00 72.44 135 ASP A O 1
ATOM 982 N N . ARG A 1 136 ? 19.794 -8.991 -21.064 1.00 72.50 136 ARG A N 1
ATOM 983 C CA . ARG A 1 136 ? 20.493 -10.189 -21.567 1.00 72.50 136 ARG A CA 1
ATOM 984 C C . ARG A 1 136 ? 21.132 -11.022 -20.467 1.00 72.50 136 ARG A C 1
ATOM 986 O O . ARG A 1 136 ? 21.829 -10.497 -19.593 1.00 72.50 136 ARG A O 1
ATOM 993 N N . GLY A 1 137 ? 20.959 -12.333 -20.556 1.00 72.38 137 GLY A N 1
ATOM 994 C CA . GLY A 1 137 ? 21.648 -13.309 -19.725 1.00 72.38 137 GLY A CA 1
ATOM 995 C C . GLY A 1 137 ? 23.092 -13.542 -20.173 1.00 72.38 137 GLY A C 1
ATOM 996 O O . GLY A 1 137 ? 23.464 -13.336 -21.328 1.00 72.38 137 GLY A O 1
ATOM 997 N N . ARG A 1 138 ? 23.927 -14.066 -19.265 1.00 75.50 138 ARG A N 1
ATOM 998 C CA . ARG A 1 138 ? 25.310 -14.490 -19.577 1.00 75.50 138 ARG A CA 1
ATOM 999 C C . ARG A 1 138 ? 25.377 -15.474 -20.752 1.00 75.50 138 ARG A C 1
ATOM 1001 O O . ARG A 1 138 ? 26.407 -15.551 -21.420 1.00 75.50 138 ARG A O 1
ATOM 1008 N N . TYR A 1 139 ? 24.320 -16.253 -20.956 1.00 72.88 139 TYR A N 1
ATOM 1009 C CA . TYR A 1 139 ? 24.287 -17.350 -21.912 1.00 72.88 139 TYR A CA 1
ATOM 1010 C C . TYR A 1 139 ? 23.651 -16.991 -23.258 1.00 72.88 139 TYR A C 1
ATOM 1012 O O . TYR A 1 139 ? 23.927 -17.686 -24.230 1.00 72.88 139 TYR A O 1
ATOM 1020 N N . ASP A 1 140 ? 22.948 -15.860 -23.367 1.00 73.38 140 ASP A N 1
ATOM 1021 C CA . ASP A 1 140 ? 22.331 -15.401 -24.626 1.00 73.38 140 ASP A CA 1
ATOM 1022 C C . ASP A 1 140 ? 23.372 -15.223 -25.749 1.00 73.38 140 ASP A C 1
ATOM 1024 O O . ASP A 1 140 ? 23.078 -15.357 -26.938 1.00 73.38 140 ASP A O 1
ATOM 1028 N N . ARG A 1 141 ? 24.642 -14.999 -25.380 1.00 74.44 141 ARG A N 1
ATOM 1029 C CA . ARG A 1 141 ? 25.787 -14.933 -26.305 1.00 74.44 141 ARG A CA 1
ATOM 1030 C C . ARG A 1 141 ? 26.057 -16.234 -27.070 1.00 74.44 141 ARG A C 1
ATOM 1032 O O . ARG A 1 141 ? 26.698 -16.182 -28.121 1.00 74.44 141 ARG A O 1
ATOM 1039 N N . TYR A 1 142 ? 25.573 -17.369 -26.572 1.00 76.75 142 TYR A N 1
ATOM 1040 C CA . TYR A 1 142 ? 25.737 -18.692 -27.178 1.00 76.75 142 TYR A CA 1
ATOM 1041 C C . TYR A 1 142 ? 24.504 -19.147 -27.985 1.00 76.75 142 TYR A C 1
ATOM 1043 O O . TYR A 1 142 ? 24.529 -20.217 -28.589 1.00 76.75 142 TYR A O 1
ATOM 1051 N N . GLY A 1 143 ? 23.468 -18.303 -28.090 1.00 73.50 143 GLY A N 1
ATOM 1052 C CA . GLY A 1 143 ? 22.181 -18.6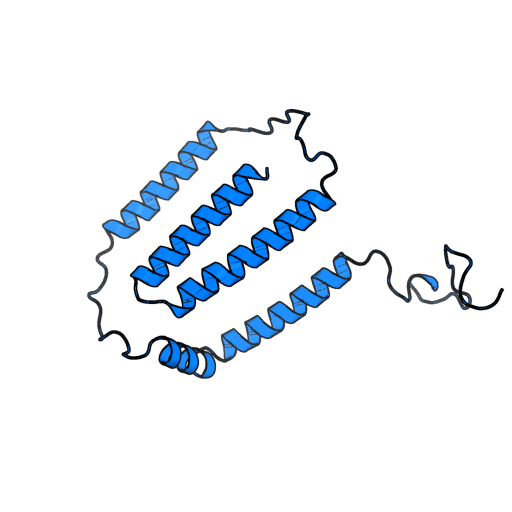50 -28.705 1.00 73.50 143 GLY A CA 1
ATOM 1053 C C . GLY A 1 143 ? 21.238 -19.370 -27.737 1.00 73.50 143 GLY A C 1
ATOM 1054 O O . GLY A 1 143 ? 21.683 -19.892 -26.720 1.00 73.50 143 GLY A O 1
ATOM 1055 N N . ASP A 1 144 ? 19.944 -19.386 -28.060 1.00 75.88 144 ASP A N 1
ATOM 1056 C CA . ASP A 1 144 ? 18.871 -19.870 -27.173 1.00 75.88 144 ASP A CA 1
ATOM 1057 C C . ASP A 1 144 ? 19.056 -21.340 -26.748 1.00 75.88 144 ASP A C 1
ATOM 1059 O O . ASP A 1 144 ? 18.751 -21.702 -25.614 1.00 75.88 144 ASP A O 1
ATOM 1063 N N . GLU A 1 145 ? 19.626 -22.168 -27.630 1.00 79.75 145 GLU A N 1
ATOM 1064 C CA . GLU A 1 145 ? 19.942 -23.583 -27.376 1.00 79.75 145 GLU A CA 1
ATOM 1065 C C . GLU A 1 145 ? 21.413 -23.825 -26.970 1.00 79.75 145 GLU A C 1
ATOM 1067 O O . GLU A 1 145 ? 21.847 -24.966 -26.840 1.00 79.75 145 GLU A O 1
ATOM 1072 N N . LEU A 1 146 ? 22.196 -22.763 -26.733 1.00 78.00 146 LEU A N 1
ATOM 1073 C CA . LEU A 1 146 ? 23.628 -22.819 -26.381 1.00 78.00 146 LEU A CA 1
ATOM 1074 C C . LEU A 1 146 ? 24.521 -23.520 -27.420 1.00 78.00 146 LEU A C 1
ATOM 1076 O O . LEU A 1 146 ? 25.618 -23.968 -27.098 1.00 78.00 146 LEU A O 1
ATOM 1080 N N . GLU A 1 147 ? 24.077 -23.604 -28.672 1.00 76.88 147 GLU A N 1
ATOM 1081 C CA . GLU A 1 147 ? 24.752 -24.369 -29.729 1.00 76.88 147 GLU A CA 1
ATOM 1082 C C . GLU A 1 147 ? 26.038 -23.714 -30.255 1.00 76.88 147 GLU A C 1
ATOM 1084 O O . GLU A 1 147 ? 26.810 -24.341 -30.981 1.00 76.88 147 GLU A O 1
ATOM 1089 N N . ARG A 1 148 ? 26.278 -22.431 -29.954 1.00 74.25 148 ARG A N 1
ATOM 1090 C CA . ARG A 1 148 ? 27.451 -21.722 -30.478 1.00 74.25 148 ARG A CA 1
ATOM 1091 C C . ARG A 1 148 ? 28.658 -21.962 -29.578 1.00 74.25 148 ARG A C 1
ATOM 1093 O O . ARG A 1 148 ? 28.656 -21.541 -28.431 1.00 74.25 148 ARG A O 1
ATOM 1100 N N . ASP A 1 149 ? 29.736 -22.513 -30.130 1.00 70.94 149 ASP A N 1
ATOM 1101 C CA . ASP A 1 149 ? 31.025 -22.615 -29.424 1.00 70.94 149 ASP A CA 1
ATOM 1102 C C . ASP A 1 149 ? 31.701 -21.245 -29.215 1.00 70.94 149 ASP A C 1
ATOM 1104 O O . ASP A 1 149 ? 32.420 -21.029 -28.236 1.00 70.94 149 ASP A O 1
ATOM 1108 N N . THR A 1 150 ? 31.470 -20.289 -30.122 1.00 74.31 150 THR A N 1
ATOM 1109 C CA . THR A 1 150 ? 32.021 -18.929 -30.043 1.00 74.31 150 THR A CA 1
ATOM 1110 C C . THR A 1 150 ? 30.949 -17.909 -29.632 1.00 74.31 150 THR A C 1
ATOM 1112 O O . THR A 1 150 ? 29.912 -17.803 -30.294 1.00 74.31 150 THR A O 1
ATOM 1115 N N . PRO A 1 151 ? 31.173 -17.131 -28.550 1.00 70.50 151 PRO A N 1
ATOM 1116 C CA . PRO A 1 151 ? 30.216 -16.127 -28.099 1.00 70.50 151 PRO A CA 1
ATOM 1117 C C . PRO A 1 151 ? 30.091 -14.980 -29.106 1.00 70.50 151 PRO A C 1
ATOM 1119 O O . PRO A 1 151 ? 31.092 -14.453 -29.595 1.00 70.50 151 PRO A O 1
ATOM 1122 N N . ARG A 1 152 ? 28.858 -14.559 -29.400 1.00 68.00 152 ARG A N 1
ATOM 1123 C CA . ARG A 1 152 ? 28.586 -13.412 -30.279 1.00 68.00 152 ARG A CA 1
ATOM 1124 C C . ARG A 1 152 ? 28.478 -12.129 -29.457 1.00 68.00 152 ARG A C 1
ATOM 1126 O O . ARG A 1 152 ? 27.377 -11.656 -29.182 1.00 68.00 152 ARG A O 1
ATOM 1133 N N . ASP A 1 153 ? 29.621 -11.576 -29.065 1.00 66.50 153 ASP A N 1
ATOM 1134 C CA . ASP A 1 153 ? 29.656 -10.329 -28.300 1.00 66.50 153 ASP A CA 1
ATOM 1135 C C . ASP A 1 153 ? 29.463 -9.101 -29.218 1.00 66.50 153 ASP A C 1
ATOM 1137 O O . ASP A 1 153 ? 30.123 -8.986 -30.253 1.00 66.50 153 ASP A O 1
ATOM 1141 N N . PRO A 1 154 ? 28.564 -8.157 -28.870 1.00 63.31 154 PRO A N 1
ATOM 1142 C CA . PRO A 1 154 ? 28.367 -6.918 -29.628 1.00 63.31 154 PRO A CA 1
ATOM 1143 C C . PRO A 1 154 ? 29.485 -5.885 -29.403 1.00 63.31 154 PRO A C 1
ATOM 1145 O O . PRO A 1 154 ? 29.559 -4.902 -30.136 1.00 63.31 154 PRO A O 1
ATOM 1148 N N . VAL A 1 155 ? 30.351 -6.091 -28.405 1.00 62.16 155 VAL A N 1
ATOM 1149 C CA . VAL A 1 155 ? 31.495 -5.226 -28.091 1.00 62.16 155 VAL A CA 1
ATOM 1150 C C . VAL A 1 155 ? 32.770 -6.060 -28.192 1.00 62.16 155 VAL A C 1
ATOM 1152 O O . VAL A 1 155 ? 32.913 -7.061 -27.496 1.00 62.16 155 VAL A O 1
ATOM 1155 N N . ALA A 1 156 ? 33.703 -5.647 -29.053 1.00 56.91 156 ALA A N 1
ATOM 1156 C CA . ALA A 1 156 ? 35.012 -6.281 -29.185 1.00 56.91 156 ALA A CA 1
ATOM 1157 C C . ALA A 1 156 ? 35.872 -5.951 -27.954 1.00 56.91 156 ALA A C 1
ATOM 1159 O O . ALA A 1 156 ? 36.595 -4.957 -27.928 1.00 56.91 156 ALA A O 1
ATOM 1160 N N . GLY A 1 157 ? 35.752 -6.746 -26.895 1.00 63.38 157 GLY A N 1
ATOM 1161 C CA . GLY A 1 157 ? 36.537 -6.531 -25.687 1.00 63.38 157 GLY A CA 1
ATOM 1162 C C . GLY A 1 157 ? 36.267 -7.576 -24.621 1.00 63.38 157 GLY A C 1
ATOM 1163 O O . GLY A 1 157 ? 35.426 -7.360 -23.757 1.00 63.38 157 GLY A O 1
ATOM 1164 N N . GLY A 1 158 ? 37.032 -8.672 -24.648 1.00 57.16 158 GLY A N 1
ATOM 1165 C CA . GLY A 1 158 ? 37.203 -9.506 -23.456 1.00 57.16 158 GLY A CA 1
ATOM 1166 C C . GLY A 1 158 ? 37.126 -11.021 -23.622 1.00 57.16 158 GLY A C 1
ATOM 1167 O O . GLY A 1 158 ? 36.482 -11.649 -22.800 1.00 57.16 158 GLY A O 1
ATOM 1168 N N . VAL A 1 159 ? 37.748 -11.609 -24.649 1.00 55.19 159 VAL A N 1
ATOM 1169 C CA . VAL A 1 159 ? 38.853 -12.598 -24.568 1.00 55.19 159 VAL A CA 1
ATOM 1170 C C . VAL A 1 159 ? 39.054 -13.249 -25.944 1.00 55.19 159 VAL A C 1
ATOM 1172 O O . VAL A 1 159 ? 38.438 -14.254 -26.276 1.00 55.19 159 VAL A O 1
ATOM 1175 N N . GLY A 1 160 ? 39.996 -12.699 -26.715 1.00 49.16 160 GLY A N 1
ATOM 1176 C CA . GLY A 1 160 ? 40.873 -13.533 -27.538 1.00 49.16 160 GLY A CA 1
ATOM 1177 C C . GLY A 1 160 ? 40.505 -13.801 -28.997 1.00 49.16 160 GLY A C 1
ATOM 1178 O O . GLY A 1 160 ? 40.810 -14.898 -29.452 1.00 49.16 160 GLY A O 1
ATOM 1179 N N . ARG A 1 161 ? 39.963 -12.825 -29.734 1.00 42.81 161 ARG A N 1
ATOM 1180 C CA . ARG A 1 161 ? 40.492 -12.406 -31.049 1.00 42.81 161 ARG A CA 1
ATOM 1181 C C . ARG A 1 161 ? 40.174 -10.937 -31.292 1.00 42.81 161 ARG A C 1
ATOM 1183 O O . ARG A 1 161 ? 39.003 -10.562 -31.084 1.00 42.81 161 ARG A O 1
#

pLDDT: mean 84.32, std 12.42, range [42.81, 98.25]

Secondary structure (DSSP, 8-state):
-HHHHHHHHHHHHHHHHHHHHTT-HHHHHHHHHHHHHHHHHHHHHHHHH-S-TT--S-------HHHHHHHHHHHHHHHHHHHHHS-PPP--SPPPTTHHHHHHHHHHTTTHHHHHHHHHHHHHHHHHHHHHH-S--TTGGG-TT---SS---SSS-SS--

Radius of gyration: 25.13 Å; chains: 1; bounding box: 65×44×59 Å

Sequence (161 aa):
MARATYALLVSFLAVAAELVLLGSAYLGVLTVLMMTVEMAVMGVFMIMYMMNPAGLMPMSMVHNKRGALSIAIGTFVVLGAGALLVPWPSRTGEPPAELTRALGFSLMGEHMLAMIVIGVALLATMISAVLLATDRGRYDRYGDELERDTPRDPVAGGVGR

Foldseek 3Di:
DVVVLVVVLVVQLVVLVVCVVVVNVVVSVVSNVVSVVVSVVVVVVCVVPPPCPPCPDDDPPDDCPVVVVVVVVVVCCVVVCCVPVDPDDDDDDDPPPDNVVVVVCCCVPVVVVVVVVVVVVVVVVVVVVVVVVDPDDPQCQCPPVSVRPDGDDPDPDDDDD

=== Feature glossary ===
The record interleaves many kinds of information about one protein. Here is each kind framed as the question it answers.

Q: What are the backbone torsion angles?
A: φ (phi) and ψ (psi) are the two rotatable backbone dihedrals per residue: φ is the C(i-1)–N–Cα–C torsion, ψ is the N–Cα–C–N(i+1) torsion, both in degrees on (−180°, 180°]. α-helical residues cluster near (−60°, −45°); β-strand residues near (−120°, +130°). A Ramachandran plot is simply a scatter of (φ, ψ) for every residue.

Q: What is the amino-acid chain?
A: This is the polypeptide sequence — one letter per residue, N-terminus first. Length ranges from a few dozen residues for small domains to over a thousand for large multi-domain proteins.

Q: How mobile is each atom in the crystal?
A: For experimental (PDB) structures, the B-factor (temperature factor) quantifies the positional spread of each atom in the crystal — a combination of thermal vibration and static disorder — in units of Å². High B-factors mark flexible loops or poorly resolved regions; low B-factors mark the rigid, well-ordered core.

Q: Are the domains correctly placed relative to each other?
A: Predicted Aligned Error (PAE) is an AlphaFold confidence matrix: entry (i, j) is the expected error in the position of residue j, in ångströms, when the prediction is superimposed on the true structure at residue i. Low PAE within a block of residues means that block is internally rigid and well-predicted; high PAE between two blocks means their relative placement is uncertain even if each block individually is confident.

Q: How confident is the AlphaFold model at each residue?
A: pLDDT is the predicted lDDT-Cα score: AlphaFold's confidence that the local environment of each residue (all inter-atomic distances within 15 Å) is correctly placed. It is a per-residue number between 0 and 100, with higher meaning more reliable.

Q: What family and function is it annotated with?
A: Functional annotations link the protein to curated databases. InterPro entries identify conserved domains and families by matching the sequence against member-database signatures (Pfam, PROSITE, CDD, …). Gene Ontology (GO) terms describe molecular function, biological process, and cellular component in a controlled vocabulary. CATH places the structure in a hierarchical fold classification (Class/Architecture/Topology/Homologous-superfamily). The organism is the source species.

Q: How big and how compact is the whole molecule?
A: Three whole-structure scalars: the radius of gyration (RMS distance of Cα from centroid, in Å), the count of Cα–Cα contacts (pairs closer than 8 Å and separated by more than four residues in sequence — i.e. tertiary, not local, contacts), and the bounding-box dimensions. Together they distinguish compact globular folds from extended fibres or disordered chains.

Q: What known structures does this most resemble?
A: The Foldseek neighbor list gives the closest experimentally determined structures in the PDB, ranked by structural alignment. TM-score near 1 means near-identical fold; near 0.3 means only rough topology match. This is how one finds what a novel AlphaFold prediction most resembles in the solved-structure universe.

Q: Which residues are buried vs exposed?
A: SASA measures how much of the protein is reachable by solvent. It is computed by rolling a water-sized probe over the atomic surface and summing the exposed area (Å²). Per-residue SASA distinguishes core (buried, low SASA) from surface (exposed, high SASA) residues; total SASA is a whole-molecule size measure.

Q: Which residues are in helices, strands, or loops?
A: Eight-state secondary structure (DSSP): H is the canonical α-helix, G the tighter 3₁₀-helix, I the wider π-helix; E/B are β-structure, T and S are turns and bends, and '-' is everything else. DSSP derives these from the pattern of main-chain N–H···O=C hydrogen bonds, not from the sequence.

Q: Where is each backbone atom in 3D?
A: Structure coordinates are given as an mmCIF _atom_site loop: one row per atom with element, residue name, chain id, sequence number, and x/y/z position in Å. Only the four main-chain atoms per residue are included here; side chains are omitted to keep the record compact.

Q: What if only a Cα trace is available?
A: Three-state secondary structure (P-SEA) collapses the eight DSSP classes into helix (a), strand (b), and coil (c). P-SEA assigns these from Cα geometry alone — distances and angles — without requiring backbone oxygens, so it works on any Cα trace.

Q: What do the rendered images show?
A: The six renders are orthographic views along the three Cartesian axes in both directions. Representation (cartoon, sticks, or surface) and color scheme (sequence-rainbow or by-chain) vary across proteins so the training set covers all the common visualization conventions.

Q: What does the local fold look like, residue by residue?
A: Foldseek's 3Di representation compresses backbone geometry into a per-residue letter drawn from a learned twenty-state alphabet. It captures the tertiary interaction pattern around each residue — which residues are packed against it in space, regardless of where they are in sequence.

Q: What do the diagnostic plots show?
A: The contact map is a binary N×N matrix image: pixel (i, j) is dark where Cα_i and Cα_j are within 8 Å and |i−j|>4. Because the |i−j|>4 filter removes local helical contacts, off-diagonal stripes parallel to the main diagonal indicate parallel β-sheets; stripes perpendicular to it indicate antiparallel β-sheets. The Ramachandran plot scatters every residue's (φ, ψ) pair against the sterically allowed regions. The PAE heatmap renders the predicted-aligned-error matrix.